Protein AF-A0A8S4R1W9-F1 (afdb_monomer)

Radius of gyration: 18.05 Å; Cα contacts (8 Å, |Δi|>4): 70; chains: 1; bounding box: 45×48×35 Å

Nearest PDB structures (foldseek):
  7zgc-assembly1_A  TM=6.767E-01  e=2.671E-01  Saccharomyces cerevisiae S288C
  4tlg-assembly1_A  TM=7.460E-01  e=4.416E-01  Homo sapiens
  4tlg-assembly2_B  TM=7.612E-01  e=8.813E-01  Homo sapiens
  7y11-assembly1_A  TM=5.720E-01  e=6.437E-01  Arabidopsis thaliana
  1olm-assembly2_C  TM=5.605E-01  e=1.133E+00  Homo sapiens

Sequence (108 aa):
MLYPNNFKVRDSKHKINECELILERGECHPPRMDDAFLLCFLRARRSIPARAHRLMVRYCNFREQNPHLWSEVSWYGLRRLGNVFEGVLFDRPDVGRLIICRIGETKL

InterPro domains:
  IPR036273 CRAL/TRIO, N-terminal domain superfamily [SSF46938] (21-70)

Foldseek 3Di:
DDDDPPPPPDDPVVLVVLLVLLPVVVLADQPDSDSVVLVVLCVVVVNDSVNSSVVRNVVRVVCVVCVVVPVPDDPVVVVVCCVQWVDWDDQDPPPGIDIDGDPPPDPD

pLDDT: mean 75.52, std 16.46, range [30.47, 94.31]

Organism: NCBI:txid348720

Mean predicted aligned error: 10.99 Å

Secondary structure (DSSP, 8-state):
-----------HHHHHHHHHHHHTT-S---S---HHHHHHHHHHTTT-HHHHHHHHHHHHHHHHH-GGGTTT--HHHHHGGGGTEEEEEEEETTTEEEEEE-TTS---

Solvent-accessible surface area (backbone atoms only — not comparable to full-atom values): 6873 Å² total; per-residue (Å²): 139,85,81,84,82,80,71,76,81,74,58,74,74,61,52,55,55,48,51,49,65,39,56,74,70,70,82,61,83,68,97,67,82,50,68,75,62,50,48,50,40,25,62,78,41,77,66,35,42,75,58,16,32,57,49,49,42,52,50,45,53,51,44,73,77,39,45,82,78,63,77,72,70,48,68,73,64,56,57,71,42,54,81,34,34,82,45,73,50,74,77,37,98,89,77,43,73,46,75,49,75,47,80,88,76,65,82,128

Structure (mmCIF, N/CA/C/O backbone):
data_AF-A0A8S4R1W9-F1
#
_entry.id   AF-A0A8S4R1W9-F1
#
loop_
_atom_site.group_PDB
_atom_site.id
_atom_site.type_symbol
_atom_site.label_atom_id
_atom_site.label_alt_id
_atom_site.label_comp_id
_atom_site.label_asym_id
_atom_site.label_entity_id
_atom_site.label_seq_id
_atom_site.pdbx_PDB_ins_code
_atom_site.Cartn_x
_atom_site.Cartn_y
_atom_site.Cartn_z
_atom_site.occupancy
_atom_site.B_iso_or_equiv
_atom_site.auth_seq_id
_atom_site.auth_comp_id
_atom_site.auth_asym_id
_atom_site.auth_atom_id
_atom_site.pdbx_PDB_model_num
ATOM 1 N N . MET A 1 1 ? -5.741 -33.670 -4.085 1.00 30.47 1 MET A N 1
ATOM 2 C CA . MET A 1 1 ? -5.179 -33.177 -5.361 1.00 30.47 1 MET A CA 1
ATOM 3 C C . MET A 1 1 ? -4.207 -32.056 -5.040 1.00 30.47 1 MET A C 1
ATOM 5 O O . MET A 1 1 ? -4.626 -31.052 -4.482 1.00 30.47 1 MET A O 1
ATOM 9 N N . LEU A 1 2 ? -2.915 -32.277 -5.283 1.00 34.19 2 LEU A N 1
ATOM 10 C CA . LEU A 1 2 ? -1.849 -31.301 -5.054 1.00 34.19 2 LEU A CA 1
ATOM 11 C C . LEU A 1 2 ? -1.668 -30.497 -6.346 1.00 34.19 2 LEU A C 1
ATOM 13 O O . LEU A 1 2 ? -1.357 -31.079 -7.383 1.00 34.19 2 LEU A O 1
ATOM 17 N N . TYR A 1 3 ? -1.897 -29.185 -6.306 1.00 32.91 3 TYR A N 1
ATOM 18 C CA . TYR A 1 3 ? -1.595 -28.313 -7.441 1.00 32.91 3 TYR A CA 1
ATOM 19 C C . TYR A 1 3 ? -0.069 -28.166 -7.581 1.00 32.91 3 TYR A C 1
ATOM 21 O O . TYR A 1 3 ? 0.601 -27.892 -6.580 1.00 32.91 3 TYR A O 1
ATOM 29 N N . PRO A 1 4 ? 0.510 -28.331 -8.783 1.00 39.81 4 PRO A N 1
ATOM 30 C CA . PRO A 1 4 ? 1.940 -28.146 -8.983 1.00 39.81 4 PRO A CA 1
ATOM 31 C C . PRO A 1 4 ? 2.296 -26.655 -8.885 1.00 39.81 4 PRO A C 1
ATOM 33 O O . PRO A 1 4 ? 1.898 -25.838 -9.717 1.00 39.81 4 PRO A O 1
ATOM 36 N N . ASN A 1 5 ? 3.062 -26.302 -7.848 1.00 36.38 5 ASN A N 1
ATOM 37 C CA . ASN A 1 5 ? 3.648 -24.977 -7.642 1.00 36.38 5 ASN A CA 1
ATOM 38 C C . ASN A 1 5 ? 4.707 -24.689 -8.721 1.00 36.38 5 ASN A C 1
ATOM 40 O O . ASN A 1 5 ? 5.900 -24.893 -8.519 1.00 36.38 5 ASN A O 1
ATOM 44 N N . ASN A 1 6 ? 4.279 -24.158 -9.865 1.00 33.09 6 ASN A N 1
ATOM 45 C CA . ASN A 1 6 ? 5.168 -23.669 -10.923 1.00 33.09 6 ASN A CA 1
ATOM 46 C C . ASN A 1 6 ? 5.682 -22.242 -10.653 1.00 33.09 6 ASN A C 1
ATOM 48 O O . ASN A 1 6 ? 5.761 -21.413 -11.561 1.00 33.09 6 ASN A O 1
ATOM 52 N N . PHE A 1 7 ? 6.069 -21.931 -9.412 1.00 37.56 7 PHE A N 1
ATOM 53 C CA . PHE A 1 7 ? 6.800 -20.696 -9.137 1.00 37.56 7 PHE A CA 1
ATOM 54 C C . PHE A 1 7 ? 8.293 -20.964 -9.335 1.00 37.56 7 PHE A C 1
ATOM 56 O O . PHE A 1 7 ? 9.009 -21.297 -8.393 1.00 37.56 7 PHE A O 1
ATOM 63 N N . LYS A 1 8 ? 8.766 -20.856 -10.588 1.00 40.28 8 LYS A N 1
ATOM 64 C CA . LYS A 1 8 ? 10.206 -20.831 -10.889 1.00 40.28 8 LYS A CA 1
ATOM 65 C C . LYS A 1 8 ? 10.849 -19.771 -9.996 1.00 40.28 8 LYS A C 1
ATOM 67 O O . LYS A 1 8 ? 10.581 -18.577 -10.150 1.00 40.28 8 LYS A O 1
ATOM 72 N N . VAL A 1 9 ? 11.684 -20.213 -9.060 1.00 43.41 9 VAL A N 1
ATOM 73 C CA . VAL A 1 9 ? 12.500 -19.351 -8.207 1.00 43.41 9 VAL A CA 1
ATOM 74 C C . VAL A 1 9 ? 13.499 -18.641 -9.120 1.00 43.41 9 VAL A C 1
ATOM 76 O O . VAL A 1 9 ? 14.566 -19.160 -9.413 1.00 43.41 9 VAL A O 1
ATOM 79 N N . ARG A 1 10 ? 13.111 -17.475 -9.653 1.00 48.94 10 ARG A N 1
ATOM 80 C CA . ARG A 1 10 ? 14.021 -16.593 -10.393 1.00 48.94 10 ARG A CA 1
ATOM 81 C C . ARG A 1 10 ? 15.108 -16.101 -9.438 1.00 48.94 10 ARG A C 1
ATOM 83 O O . ARG A 1 10 ? 14.787 -15.558 -8.370 1.00 48.94 10 ARG A O 1
ATOM 90 N N . ASP A 1 11 ? 16.348 -16.330 -9.857 1.00 49.91 11 ASP A N 1
ATOM 91 C CA . ASP A 1 11 ? 17.606 -16.119 -9.146 1.00 49.91 11 ASP A CA 1
ATOM 92 C C . ASP A 1 11 ? 17.684 -14.821 -8.340 1.00 49.91 11 ASP A C 1
ATOM 94 O O . ASP A 1 11 ? 17.331 -13.734 -8.802 1.00 49.91 11 ASP A O 1
ATOM 98 N N . SER A 1 12 ? 18.219 -14.938 -7.126 1.00 51.91 12 SER A N 1
ATOM 99 C CA . SER A 1 12 ? 18.391 -13.847 -6.161 1.00 51.91 12 SER A CA 1
ATOM 100 C C . SER A 1 12 ? 19.282 -12.712 -6.679 1.00 51.91 12 SER A C 1
ATOM 102 O O . SER A 1 12 ? 19.059 -11.561 -6.323 1.00 51.91 12 SER A O 1
ATOM 104 N N . LYS A 1 13 ? 20.241 -13.005 -7.570 1.00 52.72 13 LYS A N 1
ATOM 105 C CA . LYS A 1 13 ? 21.150 -11.997 -8.148 1.00 52.72 13 LYS A CA 1
ATOM 106 C C . LYS A 1 13 ? 20.470 -11.056 -9.147 1.00 52.72 13 LYS A C 1
ATOM 108 O O . LYS A 1 13 ? 20.860 -9.901 -9.247 1.00 52.72 13 LYS A O 1
ATOM 113 N N . HIS A 1 14 ? 19.448 -11.521 -9.866 1.00 56.09 14 HIS A N 1
ATOM 114 C CA . HIS A 1 14 ? 18.744 -10.688 -10.849 1.00 56.09 14 HIS A CA 1
ATOM 115 C C . HIS A 1 14 ? 17.846 -9.642 -10.166 1.00 56.09 14 HIS A C 1
ATOM 117 O O . HIS A 1 14 ? 17.698 -8.527 -10.652 1.00 56.09 14 HIS A O 1
ATOM 123 N N . LYS A 1 15 ? 17.311 -9.982 -8.985 1.00 55.06 15 LYS A N 1
ATOM 124 C CA . LYS A 1 15 ? 16.427 -9.112 -8.193 1.00 55.06 15 LYS A CA 1
ATOM 125 C C . LYS A 1 15 ? 17.136 -7.891 -7.604 1.00 55.06 15 LYS A C 1
ATOM 127 O O . LYS A 1 15 ? 16.512 -6.844 -7.517 1.00 55.06 15 LYS A O 1
ATOM 132 N N . ILE A 1 16 ? 18.411 -8.021 -7.226 1.00 58.34 16 ILE A N 1
ATOM 133 C CA . ILE A 1 16 ? 19.201 -6.910 -6.665 1.00 58.34 16 ILE A CA 1
ATOM 134 C C . ILE A 1 16 ? 19.380 -5.804 -7.720 1.00 58.34 16 ILE A C 1
ATOM 136 O O . ILE A 1 16 ? 19.109 -4.643 -7.439 1.00 58.34 16 ILE A O 1
ATOM 140 N N . ASN A 1 17 ? 19.692 -6.179 -8.966 1.00 61.88 17 ASN A N 1
ATOM 141 C CA . ASN A 1 17 ? 19.804 -5.237 -10.087 1.00 61.88 17 ASN A CA 1
ATOM 142 C C . ASN A 1 17 ? 18.443 -4.584 -10.430 1.00 61.88 17 ASN A C 1
ATOM 144 O O . ASN A 1 17 ? 18.349 -3.378 -10.632 1.00 61.88 17 ASN A O 1
ATOM 148 N N . GLU A 1 18 ? 17.342 -5.349 -10.408 1.00 61.28 18 GLU A N 1
ATOM 149 C CA . GLU A 1 18 ? 15.994 -4.791 -10.622 1.00 61.28 18 GLU A CA 1
ATOM 150 C C . GLU A 1 18 ? 15.599 -3.732 -9.573 1.00 61.28 18 GLU A C 1
ATOM 152 O O . GLU A 1 18 ? 14.889 -2.779 -9.906 1.00 61.28 18 GLU A O 1
ATOM 157 N N . CYS A 1 19 ? 16.036 -3.898 -8.320 1.00 63.91 19 CYS A N 1
ATOM 158 C CA . CYS A 1 19 ? 15.825 -2.928 -7.245 1.00 63.91 19 CYS A CA 1
ATOM 159 C C . CYS A 1 19 ? 16.620 -1.634 -7.480 1.00 63.91 19 CYS A C 1
ATOM 161 O O . CYS A 1 19 ? 16.057 -0.551 -7.320 1.00 63.91 19 CYS A O 1
ATOM 163 N N . GLU A 1 20 ? 17.878 -1.734 -7.917 1.00 68.31 20 GLU A N 1
ATOM 164 C CA . GLU A 1 20 ? 18.713 -0.576 -8.276 1.00 68.31 20 GLU A CA 1
ATOM 165 C C . GLU A 1 20 ? 18.080 0.237 -9.417 1.00 68.31 20 GLU A C 1
ATOM 167 O O . GLU A 1 20 ? 17.899 1.447 -9.284 1.00 68.31 20 GLU A O 1
ATOM 172 N N . LEU A 1 21 ? 17.575 -0.425 -10.465 1.00 66.25 21 LEU A N 1
ATOM 173 C CA . LEU A 1 21 ? 16.907 0.232 -11.603 1.00 66.25 21 LEU A CA 1
ATOM 174 C C . LEU A 1 21 ? 15.629 1.003 -11.228 1.00 66.25 21 LEU A C 1
ATOM 176 O O . LEU A 1 21 ? 15.188 1.890 -11.967 1.00 66.25 21 LEU A O 1
ATOM 180 N N . ILE A 1 22 ? 14.982 0.643 -10.116 1.00 68.25 22 ILE A N 1
ATOM 181 C CA . ILE A 1 22 ? 13.832 1.388 -9.589 1.00 68.25 22 ILE A CA 1
ATOM 182 C C . ILE A 1 22 ? 14.299 2.644 -8.849 1.00 68.25 22 ILE A C 1
ATOM 184 O O . ILE A 1 22 ? 13.601 3.650 -8.886 1.00 68.25 22 ILE A O 1
ATOM 188 N N . LEU A 1 23 ? 15.452 2.612 -8.191 1.00 68.06 23 LEU A N 1
ATOM 189 C CA . LEU A 1 23 ? 15.948 3.718 -7.371 1.00 68.06 23 LEU A CA 1
ATOM 190 C C . LEU A 1 23 ? 16.694 4.778 -8.193 1.00 68.06 23 LEU A C 1
ATOM 192 O O . LEU A 1 23 ? 16.570 5.967 -7.908 1.00 68.06 23 LEU A O 1
ATOM 196 N N . GLU A 1 24 ? 17.406 4.371 -9.246 1.00 64.31 24 GLU A N 1
ATOM 197 C CA . GLU A 1 24 ? 18.280 5.238 -10.057 1.00 64.31 24 GLU A CA 1
ATOM 198 C C . GLU A 1 24 ? 17.573 6.409 -10.759 1.00 64.31 24 GLU A C 1
ATOM 200 O O . GLU A 1 24 ? 18.223 7.340 -11.227 1.00 64.31 24 GLU A O 1
ATOM 205 N N . ARG A 1 25 ? 16.238 6.407 -10.829 1.00 66.56 25 ARG A N 1
ATOM 206 C CA . ARG A 1 25 ? 15.476 7.471 -11.495 1.00 66.56 25 ARG A CA 1
ATOM 207 C C . ARG A 1 25 ? 15.322 8.750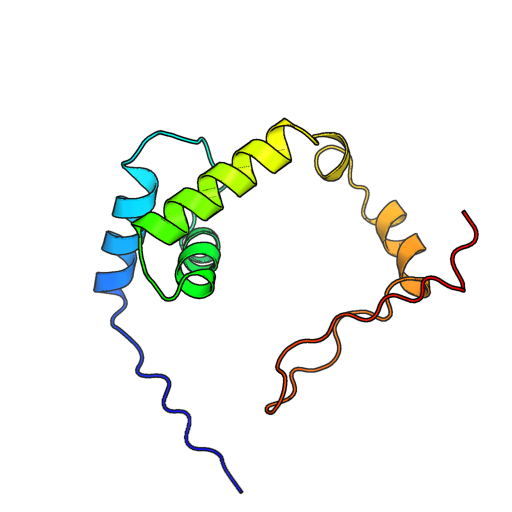 -10.667 1.00 66.56 25 ARG A C 1
ATOM 209 O O . ARG A 1 25 ? 14.969 9.769 -11.244 1.00 66.56 25 ARG A O 1
ATOM 216 N N . GLY A 1 26 ? 15.571 8.722 -9.354 1.00 66.69 26 GLY A N 1
ATOM 217 C CA . GLY A 1 26 ? 15.611 9.925 -8.502 1.00 66.69 26 GLY A CA 1
ATOM 218 C C . GLY A 1 26 ? 14.304 10.733 -8.386 1.00 66.69 26 GLY A C 1
ATOM 219 O O . GLY A 1 26 ? 14.300 11.797 -7.777 1.00 66.69 26 GLY A O 1
ATOM 220 N N . GLU A 1 27 ? 13.187 10.254 -8.944 1.00 75.75 27 GLU A N 1
ATOM 221 C CA . GLU A 1 27 ? 11.906 10.982 -8.984 1.00 75.75 27 GLU A CA 1
ATOM 222 C C . GLU A 1 27 ? 11.138 10.957 -7.647 1.00 75.75 27 GLU A C 1
ATOM 224 O O . GLU A 1 27 ? 10.149 11.671 -7.498 1.00 75.75 27 GLU A O 1
ATOM 229 N N . CYS A 1 28 ? 11.536 10.127 -6.676 1.00 76.56 28 CYS A N 1
ATOM 230 C CA . CYS A 1 28 ? 10.885 10.075 -5.365 1.00 76.56 28 CYS A CA 1
ATOM 231 C C . CYS A 1 28 ? 11.834 9.617 -4.251 1.00 76.56 28 CYS A C 1
ATOM 233 O O . CYS A 1 28 ? 12.796 8.895 -4.509 1.00 76.56 28 CYS A O 1
ATOM 235 N N . HIS A 1 29 ? 11.507 9.985 -3.008 1.00 81.38 29 HIS A N 1
ATOM 236 C CA . HIS A 1 29 ? 12.258 9.619 -1.804 1.00 81.38 29 HIS A CA 1
ATOM 237 C C . HIS A 1 29 ? 11.449 8.617 -0.969 1.00 81.38 29 HIS A C 1
ATOM 239 O O . HIS A 1 29 ? 10.683 9.016 -0.086 1.00 81.38 29 HIS A O 1
ATOM 245 N N . PRO A 1 30 ? 11.534 7.307 -1.266 1.00 83.69 30 PRO A N 1
ATOM 246 C CA . PRO A 1 30 ? 10.779 6.319 -0.520 1.00 83.69 30 PRO A CA 1
ATOM 247 C C . PRO A 1 30 ? 11.267 6.257 0.939 1.00 83.69 30 PRO A C 1
ATOM 249 O O . PRO A 1 30 ? 12.465 6.313 1.205 1.00 83.69 30 PRO A O 1
ATOM 252 N N . PRO A 1 31 ? 10.356 6.075 1.908 1.00 83.69 31 PRO A N 1
ATOM 253 C CA . PRO A 1 31 ? 10.692 6.063 3.335 1.00 83.69 31 PRO A CA 1
ATOM 254 C C . PRO A 1 31 ? 11.442 4.797 3.769 1.00 83.69 31 PRO A C 1
ATOM 256 O O . PRO A 1 31 ? 11.932 4.716 4.891 1.00 83.69 31 PRO A O 1
ATOM 259 N N . ARG A 1 32 ? 11.472 3.780 2.904 1.00 85.00 32 ARG A N 1
ATOM 260 C CA . A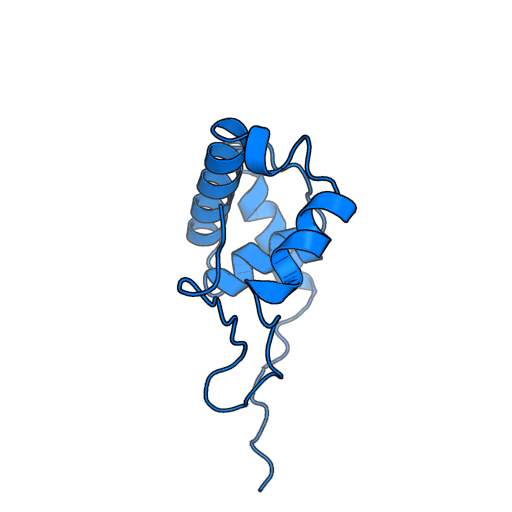RG A 1 32 ? 12.178 2.514 3.081 1.00 85.00 32 ARG A CA 1
ATOM 261 C C . ARG A 1 32 ? 12.753 2.074 1.742 1.00 85.00 32 ARG A C 1
ATOM 263 O O . ARG A 1 32 ? 12.150 2.323 0.703 1.00 85.00 32 ARG A O 1
ATOM 270 N N . MET A 1 33 ? 13.891 1.394 1.788 1.00 83.62 33 MET A N 1
ATOM 271 C CA . MET A 1 33 ? 14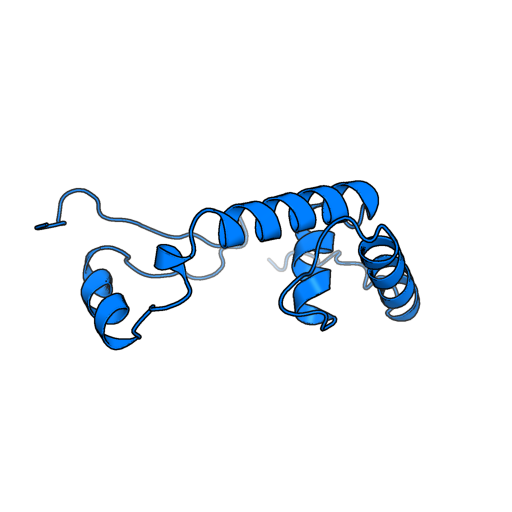.601 0.893 0.606 1.00 83.62 33 MET A CA 1
ATOM 272 C C . MET A 1 33 ? 15.089 -0.553 0.774 1.00 83.62 33 MET A C 1
ATOM 274 O O . MET A 1 33 ? 15.910 -1.020 -0.004 1.00 83.62 33 MET A O 1
ATOM 278 N N . ASP A 1 34 ? 14.606 -1.275 1.785 1.00 86.25 34 ASP A N 1
ATOM 279 C CA . ASP A 1 34 ? 14.945 -2.687 1.952 1.00 86.25 34 ASP A CA 1
ATOM 280 C C . ASP A 1 34 ? 14.335 -3.561 0.845 1.00 86.25 34 ASP A C 1
ATOM 282 O O . ASP A 1 34 ? 13.264 -3.265 0.306 1.00 86.25 34 ASP A O 1
ATOM 286 N N . ASP A 1 35 ? 14.984 -4.689 0.555 1.00 84.62 35 ASP A N 1
ATOM 287 C CA . ASP A 1 35 ? 14.569 -5.613 -0.504 1.00 84.62 35 ASP A CA 1
ATOM 288 C C . ASP A 1 35 ? 13.108 -6.049 -0.373 1.00 84.62 35 ASP A C 1
ATOM 290 O O . ASP A 1 35 ? 12.388 -6.131 -1.367 1.00 84.62 35 ASP A O 1
ATOM 294 N N . ALA A 1 36 ? 12.630 -6.318 0.846 1.00 87.06 36 ALA A N 1
ATOM 295 C CA . ALA A 1 36 ? 11.253 -6.753 1.062 1.00 87.06 36 ALA A CA 1
ATOM 296 C C . ALA A 1 36 ? 10.243 -5.661 0.674 1.00 87.06 36 ALA A C 1
ATOM 298 O O . ALA A 1 36 ? 9.205 -5.965 0.074 1.00 87.06 36 ALA A O 1
ATOM 299 N N . PHE A 1 37 ? 10.560 -4.398 0.963 1.00 88.38 37 PHE A N 1
ATOM 300 C CA . PHE A 1 37 ? 9.774 -3.247 0.537 1.00 88.38 37 PHE A CA 1
ATOM 301 C C . PHE A 1 37 ? 9.777 -3.098 -0.991 1.00 88.38 37 PHE A C 1
ATOM 303 O O . PHE A 1 37 ? 8.706 -3.069 -1.601 1.00 88.38 37 PHE A O 1
ATOM 310 N N . LEU A 1 38 ? 10.949 -3.098 -1.633 1.00 87.31 38 LEU A N 1
ATOM 311 C CA . LEU A 1 38 ? 11.072 -2.920 -3.089 1.00 87.31 38 LEU A CA 1
ATOM 312 C C . LEU A 1 38 ? 10.438 -4.074 -3.882 1.00 87.31 38 LEU A C 1
ATOM 314 O O . LEU A 1 38 ? 9.729 -3.857 -4.873 1.00 87.31 38 LEU A O 1
ATOM 318 N N . LEU A 1 39 ? 10.589 -5.308 -3.396 1.00 89.31 39 LEU A N 1
ATOM 319 C CA . LEU A 1 39 ? 9.984 -6.492 -4.002 1.00 89.31 39 LEU A CA 1
ATOM 320 C C . LEU A 1 39 ? 8.455 -6.428 -4.033 1.00 89.31 39 LEU A C 1
ATOM 322 O O . LEU A 1 39 ? 7.856 -7.028 -4.928 1.00 89.31 39 LEU A O 1
ATOM 326 N N . CYS A 1 40 ? 7.799 -5.707 -3.116 1.00 89.88 40 CYS A N 1
ATOM 327 C CA . CYS A 1 40 ? 6.347 -5.515 -3.174 1.00 89.88 40 CYS A CA 1
ATOM 328 C C . CYS A 1 40 ? 5.930 -4.786 -4.462 1.00 89.88 40 CYS A C 1
ATOM 330 O O . CYS A 1 40 ? 4.988 -5.214 -5.135 1.00 89.88 40 CYS A O 1
ATOM 332 N N . PHE A 1 41 ? 6.664 -3.742 -4.855 1.00 90.38 41 PHE A N 1
ATOM 333 C CA . PHE A 1 41 ? 6.382 -2.963 -6.065 1.00 90.38 41 PHE A CA 1
ATOM 334 C C . PHE A 1 41 ? 6.679 -3.759 -7.336 1.00 90.38 41 PHE A C 1
ATOM 336 O O . PHE A 1 41 ? 5.866 -3.766 -8.266 1.00 90.38 41 PHE A O 1
ATOM 343 N N . LEU A 1 42 ? 7.802 -4.485 -7.353 1.00 89.88 42 LEU A N 1
ATOM 344 C CA . LEU A 1 42 ? 8.160 -5.382 -8.454 1.00 89.88 42 LEU A CA 1
ATOM 345 C C . LEU A 1 42 ? 7.107 -6.478 -8.641 1.00 89.88 42 LEU A C 1
ATOM 347 O O . LEU A 1 42 ? 6.569 -6.631 -9.739 1.00 89.88 42 LEU A O 1
ATOM 351 N N . ARG A 1 43 ? 6.729 -7.192 -7.572 1.00 90.31 43 ARG A N 1
ATOM 352 C CA . ARG A 1 43 ? 5.704 -8.252 -7.620 1.00 90.31 43 ARG A CA 1
ATOM 353 C C . ARG A 1 43 ? 4.356 -7.717 -8.093 1.00 90.31 43 ARG A C 1
ATOM 355 O O . ARG A 1 43 ? 3.750 -8.304 -8.988 1.00 90.31 43 ARG A O 1
ATOM 362 N N . ALA A 1 44 ? 3.931 -6.558 -7.588 1.00 90.50 44 ALA A N 1
ATOM 363 C CA . ALA A 1 44 ? 2.687 -5.907 -8.002 1.00 90.50 44 ALA A CA 1
ATOM 364 C C . ALA A 1 44 ? 2.670 -5.496 -9.489 1.00 90.50 44 ALA A C 1
ATOM 366 O O . ALA A 1 44 ? 1.607 -5.192 -10.041 1.00 90.50 44 ALA A O 1
ATOM 367 N N . ARG A 1 45 ? 3.832 -5.446 -10.152 1.00 93.06 45 ARG A N 1
ATOM 368 C CA . ARG A 1 45 ? 3.989 -5.037 -11.556 1.00 93.06 45 ARG A CA 1
ATOM 369 C C . ARG A 1 45 ? 4.711 -6.076 -12.416 1.00 93.06 45 ARG A C 1
ATOM 371 O O . ARG A 1 45 ? 5.232 -5.718 -13.470 1.00 93.06 45 ARG A O 1
ATOM 378 N N . ARG A 1 46 ? 4.665 -7.356 -12.019 1.00 89.44 46 ARG A N 1
ATOM 379 C CA . ARG A 1 46 ? 5.228 -8.500 -12.767 1.00 89.44 46 ARG A CA 1
ATOM 380 C C . ARG A 1 46 ? 6.733 -8.355 -13.067 1.00 89.44 46 ARG A C 1
ATOM 382 O O . ARG A 1 46 ? 7.175 -8.746 -14.141 1.00 89.44 46 ARG A O 1
ATOM 389 N N . SER A 1 47 ? 7.493 -7.773 -12.138 1.00 87.44 47 SER A N 1
ATOM 390 C CA . SER A 1 47 ? 8.934 -7.497 -12.268 1.00 87.44 47 SER A CA 1
ATOM 391 C C . SER A 1 47 ? 9.296 -6.646 -13.491 1.00 87.44 47 SER A C 1
ATOM 393 O O . SER A 1 47 ? 10.279 -6.904 -14.170 1.00 87.44 47 SER A O 1
ATOM 395 N N . ILE A 1 48 ? 8.484 -5.630 -13.804 1.00 88.56 48 ILE A N 1
ATOM 396 C CA . ILE A 1 48 ? 8.809 -4.627 -14.830 1.00 88.56 48 ILE A CA 1
ATOM 397 C C . ILE A 1 48 ? 9.292 -3.350 -14.117 1.00 88.56 48 ILE A C 1
ATOM 399 O O . ILE A 1 48 ? 8.435 -2.611 -13.609 1.00 88.56 48 ILE A O 1
ATOM 403 N N . PRO A 1 49 ? 10.608 -3.041 -14.100 1.00 87.38 49 PRO A N 1
ATOM 404 C CA . PRO A 1 49 ? 11.173 -1.953 -13.292 1.00 87.38 49 PRO A CA 1
ATOM 405 C C . PRO A 1 49 ? 10.515 -0.593 -13.544 1.00 87.38 49 PRO A C 1
ATOM 407 O O . PRO A 1 49 ? 10.047 0.051 -12.613 1.00 87.38 49 PRO A O 1
ATOM 410 N N . ALA A 1 50 ? 10.324 -0.198 -14.808 1.00 87.06 50 ALA A N 1
ATOM 411 C CA . ALA A 1 50 ? 9.698 1.087 -15.143 1.00 87.06 50 ALA A CA 1
ATOM 412 C C . ALA A 1 50 ? 8.255 1.232 -14.609 1.00 87.06 50 ALA A C 1
ATOM 414 O O . ALA A 1 50 ? 7.822 2.320 -14.224 1.00 87.06 50 ALA A O 1
ATOM 415 N N . ARG A 1 51 ? 7.482 0.136 -14.571 1.00 89.94 51 ARG A N 1
ATOM 416 C CA . ARG A 1 51 ? 6.108 0.147 -14.036 1.00 89.94 51 ARG A CA 1
ATOM 417 C C . ARG A 1 51 ? 6.096 0.131 -12.511 1.00 89.94 51 ARG A C 1
ATOM 419 O O . ARG A 1 51 ? 5.214 0.755 -11.922 1.00 89.94 51 ARG A O 1
ATOM 426 N N . ALA A 1 52 ? 7.034 -0.590 -11.900 1.00 91.06 52 ALA A N 1
ATOM 427 C CA . ALA A 1 52 ? 7.228 -0.623 -10.455 1.00 91.06 52 ALA A CA 1
ATOM 428 C C . ALA A 1 52 ? 7.664 0.752 -9.933 1.00 91.06 52 ALA A C 1
ATOM 430 O O . ALA A 1 52 ? 7.028 1.272 -9.021 1.00 91.06 52 ALA A O 1
ATOM 431 N N . HIS A 1 53 ? 8.621 1.399 -10.601 1.00 89.25 53 HIS A N 1
ATOM 432 C CA . HIS A 1 53 ? 9.035 2.769 -10.309 1.00 89.25 53 HIS A CA 1
ATOM 433 C C . HIS A 1 53 ? 7.859 3.749 -10.359 1.00 89.25 53 HIS A C 1
ATOM 435 O O . HIS A 1 53 ? 7.589 4.449 -9.390 1.00 89.25 53 HIS A O 1
ATOM 441 N N . ARG A 1 54 ? 7.059 3.730 -11.436 1.00 90.94 54 ARG A N 1
ATOM 442 C CA . ARG A 1 54 ? 5.870 4.594 -11.532 1.00 90.94 54 ARG A CA 1
ATOM 443 C C . ARG A 1 54 ? 4.855 4.345 -10.408 1.00 90.94 54 ARG A C 1
ATOM 445 O O . ARG A 1 54 ? 4.147 5.265 -10.007 1.00 90.94 54 ARG A O 1
ATOM 452 N N . LEU A 1 55 ? 4.730 3.106 -9.923 1.00 93.12 55 LEU A N 1
ATOM 453 C CA . LEU A 1 55 ? 3.891 2.799 -8.761 1.00 93.12 55 LEU A CA 1
ATOM 454 C C . LEU A 1 55 ? 4.492 3.374 -7.471 1.00 93.12 55 LEU A C 1
ATOM 456 O O . LEU A 1 55 ? 3.743 3.909 -6.661 1.00 93.12 55 LEU A O 1
ATOM 460 N N . MET A 1 56 ? 5.810 3.287 -7.306 1.00 90.88 56 MET A N 1
ATOM 461 C CA . MET A 1 56 ? 6.529 3.830 -6.154 1.00 90.88 56 MET A CA 1
ATOM 462 C C . MET A 1 56 ? 6.404 5.355 -6.077 1.00 90.88 56 MET A C 1
ATOM 464 O O . MET A 1 56 ? 6.001 5.862 -5.037 1.00 90.88 56 MET A O 1
ATOM 468 N N . VAL A 1 57 ? 6.600 6.072 -7.188 1.00 90.81 57 VAL A N 1
ATOM 469 C CA . VAL A 1 57 ? 6.387 7.531 -7.253 1.00 90.81 57 VAL A CA 1
ATOM 470 C C . VAL A 1 57 ? 4.965 7.896 -6.819 1.00 90.81 57 VAL A C 1
ATOM 472 O O . VAL A 1 57 ? 4.769 8.755 -5.967 1.00 90.81 57 VAL A O 1
ATOM 475 N N . ARG A 1 58 ? 3.947 7.189 -7.331 1.00 92.81 58 ARG A N 1
ATOM 476 C CA . ARG A 1 58 ? 2.548 7.417 -6.920 1.00 92.81 58 ARG A CA 1
ATOM 477 C C . ARG A 1 58 ? 2.316 7.139 -5.437 1.00 92.81 58 ARG A C 1
ATOM 479 O O . ARG A 1 58 ? 1.542 7.854 -4.812 1.00 92.81 58 ARG A O 1
ATOM 486 N N . TYR A 1 59 ? 2.954 6.107 -4.892 1.00 93.12 59 TYR A N 1
ATOM 487 C CA . TYR A 1 59 ? 2.884 5.784 -3.471 1.00 93.12 59 TYR A CA 1
ATOM 488 C C . TYR A 1 59 ? 3.499 6.895 -2.609 1.00 93.12 59 TYR A C 1
ATOM 490 O O . TYR A 1 59 ? 2.869 7.316 -1.641 1.00 93.12 59 TYR A O 1
ATOM 498 N N . CYS A 1 60 ? 4.679 7.403 -2.977 1.00 91.12 60 CYS A N 1
ATOM 499 C CA . CYS A 1 60 ? 5.326 8.515 -2.279 1.00 91.12 60 CYS A CA 1
ATOM 500 C C . CYS A 1 60 ? 4.464 9.784 -2.344 1.00 91.12 60 CYS A C 1
ATOM 502 O O . CYS A 1 60 ? 4.114 10.323 -1.298 1.00 91.12 60 CYS A O 1
ATOM 504 N N . ASN A 1 61 ? 3.989 10.164 -3.536 1.00 92.62 61 ASN A N 1
ATOM 505 C CA . ASN A 1 61 ? 3.112 11.327 -3.709 1.00 92.62 61 ASN A CA 1
ATOM 506 C C . ASN A 1 61 ? 1.819 11.202 -2.888 1.00 92.62 61 ASN A C 1
ATOM 508 O O . ASN A 1 61 ? 1.387 12.160 -2.257 1.00 92.62 61 ASN A O 1
ATOM 512 N N . PHE A 1 62 ? 1.202 10.014 -2.858 1.00 94.12 62 PHE A N 1
ATOM 513 C CA . PHE A 1 62 ? 0.002 9.772 -2.054 1.00 94.12 62 PHE A CA 1
ATOM 514 C C . PHE A 1 62 ? 0.266 9.973 -0.557 1.00 94.12 62 PHE A C 1
ATOM 516 O O . PHE A 1 62 ? -0.571 10.545 0.142 1.00 94.12 62 PHE A O 1
ATOM 523 N N . ARG A 1 63 ? 1.429 9.530 -0.064 1.00 92.50 63 ARG A N 1
ATOM 524 C CA . ARG A 1 63 ? 1.829 9.722 1.334 1.00 92.50 63 ARG A CA 1
ATOM 525 C C . ARG A 1 63 ? 2.097 11.184 1.661 1.00 92.50 63 ARG A C 1
ATOM 527 O O . ARG A 1 63 ? 1.629 11.643 2.698 1.00 92.50 63 ARG A O 1
ATOM 534 N N . GLU A 1 64 ? 2.813 11.897 0.800 1.00 91.19 64 GLU A N 1
ATOM 535 C CA . GLU A 1 64 ? 3.102 13.326 0.976 1.00 91.19 64 GLU A CA 1
ATOM 536 C C . GLU A 1 64 ? 1.822 14.167 0.986 1.00 91.19 64 GLU A C 1
ATOM 538 O O . GLU A 1 64 ? 1.682 15.067 1.807 1.00 91.19 64 GLU A O 1
ATOM 543 N N . GLN A 1 65 ? 0.853 13.833 0.129 1.00 94.31 65 GLN A N 1
ATOM 544 C CA . GLN A 1 65 ? -0.437 14.526 0.057 1.00 94.31 65 GLN A CA 1
ATOM 545 C C . GLN A 1 65 ? -1.367 14.209 1.236 1.00 94.31 65 GLN A C 1
ATOM 547 O O . GLN A 1 65 ? -2.253 15.000 1.545 1.00 94.31 65 GLN A O 1
ATOM 552 N N . ASN A 1 66 ? -1.190 13.060 1.897 1.00 93.81 66 ASN A N 1
ATOM 553 C CA . ASN A 1 66 ? -2.087 12.588 2.954 1.00 93.81 66 ASN A CA 1
ATOM 554 C C . ASN A 1 66 ? -1.317 12.186 4.224 1.00 93.81 66 ASN A C 1
ATOM 556 O O . ASN A 1 66 ? -1.392 11.024 4.639 1.00 93.81 66 ASN A O 1
ATOM 560 N N . PRO A 1 67 ? -0.587 13.116 4.873 1.00 91.56 67 PRO A N 1
ATOM 561 C CA . PRO A 1 67 ? 0.190 12.807 6.073 1.00 91.56 67 PRO A CA 1
ATOM 562 C C . PRO A 1 67 ? -0.694 12.264 7.203 1.00 91.56 67 PRO A C 1
ATOM 564 O O . PRO A 1 67 ? -0.344 11.266 7.828 1.00 91.56 67 PRO A O 1
ATOM 567 N N . HIS A 1 68 ? -1.898 12.821 7.366 1.00 88.81 68 HIS A N 1
ATOM 568 C CA . HIS A 1 68 ? -2.877 12.427 8.386 1.00 88.81 68 HIS A CA 1
ATOM 569 C C . HIS A 1 68 ? -3.269 10.935 8.362 1.00 88.81 68 HIS A C 1
ATOM 571 O O . HIS A 1 68 ? -3.719 10.408 9.375 1.00 88.81 68 HIS A O 1
ATOM 577 N N . LEU A 1 69 ? -3.092 10.234 7.233 1.00 87.25 69 LEU A N 1
ATOM 578 C CA . LEU A 1 69 ? -3.407 8.806 7.118 1.00 87.25 69 LEU A CA 1
ATOM 579 C C . LEU A 1 69 ? -2.320 7.887 7.686 1.00 87.25 69 LEU A C 1
ATOM 581 O O . LEU A 1 69 ? -2.581 6.699 7.864 1.00 87.25 69 LEU A O 1
ATOM 585 N N . TRP A 1 70 ? -1.099 8.383 7.913 1.00 86.12 70 TRP A N 1
ATOM 586 C CA . TRP A 1 70 ? 0.031 7.534 8.305 1.00 86.12 70 TRP A CA 1
ATOM 587 C C . TRP A 1 70 ? 0.950 8.124 9.381 1.00 86.12 70 TRP A C 1
ATOM 589 O O . TRP A 1 70 ? 1.608 7.343 10.064 1.00 86.12 70 TRP A O 1
ATOM 599 N N . SER A 1 71 ? 1.021 9.449 9.559 1.00 85.12 71 SER A N 1
ATOM 600 C CA . SER A 1 71 ? 1.947 10.083 10.513 1.00 85.12 71 SER A CA 1
ATOM 601 C C . SER A 1 71 ? 1.503 9.949 11.971 1.00 85.12 71 SER A C 1
ATOM 603 O O . SER A 1 71 ? 2.345 9.825 12.853 1.00 85.12 71 SER A O 1
ATOM 605 N N . GLU A 1 72 ? 0.193 9.924 12.227 1.00 83.94 72 GLU A N 1
ATOM 606 C CA . GLU A 1 72 ? -0.393 9.917 13.580 1.00 83.94 72 GLU A CA 1
ATOM 607 C C . GLU A 1 72 ? -1.292 8.696 13.827 1.00 83.94 72 GLU A C 1
ATOM 609 O O . GLU A 1 72 ? -2.293 8.737 14.545 1.00 83.94 72 GLU A O 1
ATOM 614 N N . VAL A 1 73 ? -0.949 7.564 13.213 1.00 83.38 73 VAL A N 1
ATOM 615 C CA . VAL A 1 73 ? -1.743 6.341 13.345 1.00 83.38 73 VAL A CA 1
ATOM 616 C C . VAL A 1 73 ? -1.452 5.659 14.681 1.00 83.38 73 VAL A C 1
ATOM 618 O O . VAL A 1 73 ? -0.426 5.007 14.865 1.00 83.38 73 VAL A O 1
ATOM 621 N N . SER A 1 74 ? -2.398 5.764 15.615 1.00 84.25 74 SER A N 1
ATOM 622 C CA . SER A 1 74 ? -2.371 5.014 16.873 1.00 84.25 74 SER A CA 1
ATOM 623 C C . SER A 1 74 ? -2.940 3.607 16.692 1.00 84.25 74 SER A C 1
ATOM 625 O O . SER A 1 74 ? -4.078 3.434 16.246 1.00 84.25 74 SER A O 1
ATOM 627 N N . TRP A 1 75 ? -2.189 2.593 17.131 1.00 79.06 75 TRP A N 1
ATOM 628 C CA . TRP A 1 75 ? -2.659 1.204 17.182 1.00 79.06 75 TRP A CA 1
ATOM 629 C C . TRP A 1 75 ? -3.980 1.058 17.954 1.00 79.06 75 TRP A C 1
ATOM 631 O O . TRP A 1 75 ? -4.883 0.341 17.523 1.00 79.06 75 TRP A O 1
ATOM 641 N N . TYR A 1 76 ? -4.133 1.787 19.063 1.00 84.00 76 TYR A N 1
ATOM 642 C CA . TYR A 1 76 ? -5.369 1.784 19.848 1.00 84.00 76 TYR A CA 1
ATOM 643 C C . TYR A 1 76 ? -6.559 2.326 19.049 1.00 84.00 76 TYR A C 1
ATOM 645 O O . TYR A 1 76 ? -7.667 1.805 19.164 1.00 84.00 76 TYR A O 1
ATOM 653 N N . GLY A 1 77 ? -6.324 3.334 18.203 1.00 80.62 77 GLY A N 1
ATOM 654 C CA . GLY A 1 77 ? -7.328 3.873 17.291 1.00 80.62 77 GLY A CA 1
ATOM 655 C C . GLY A 1 77 ? -7.756 2.851 16.241 1.00 80.62 77 GLY A C 1
ATOM 656 O O . GLY A 1 77 ? -8.953 2.653 16.047 1.00 80.62 77 GLY A O 1
ATOM 657 N N . LEU A 1 78 ? -6.790 2.149 15.640 1.00 81.75 78 LEU A N 1
ATOM 658 C CA . LEU A 1 78 ? -7.051 1.099 14.652 1.00 81.75 78 LEU A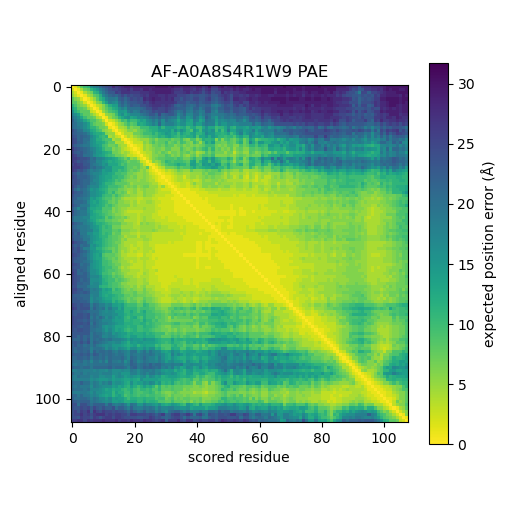 CA 1
ATOM 659 C C . LEU A 1 78 ? -7.789 -0.105 15.242 1.00 81.75 78 LEU A C 1
ATOM 661 O O . LEU A 1 78 ? -8.647 -0.672 14.573 1.00 81.75 78 LEU A O 1
ATOM 665 N N . ARG A 1 79 ? -7.524 -0.477 16.502 1.00 83.50 79 ARG A N 1
ATOM 666 C CA . ARG A 1 79 ? -8.233 -1.584 17.166 1.00 83.50 79 ARG A CA 1
ATOM 667 C C . ARG A 1 79 ? -9.746 -1.351 17.232 1.00 83.50 79 ARG A C 1
ATOM 669 O O . ARG A 1 79 ? -10.507 -2.313 17.164 1.00 83.50 79 ARG A O 1
ATOM 676 N N . ARG A 1 80 ? -10.188 -0.089 17.311 1.00 81.38 80 ARG A N 1
ATOM 677 C CA . ARG A 1 80 ? -11.617 0.267 17.274 1.00 81.38 80 ARG A CA 1
ATOM 678 C C . ARG A 1 80 ? -12.278 -0.039 15.932 1.00 81.38 80 ARG A C 1
ATOM 680 O O . ARG A 1 80 ? -13.489 -0.167 15.908 1.00 81.38 80 ARG A O 1
ATOM 687 N N . LEU A 1 81 ? -11.507 -0.190 14.853 1.00 79.31 81 LEU A N 1
ATOM 688 C CA . LEU A 1 81 ? -12.009 -0.568 13.529 1.00 79.31 81 LEU A CA 1
ATOM 689 C C . LEU A 1 81 ? -12.183 -2.087 13.363 1.00 79.31 81 LEU A C 1
ATOM 691 O O . LEU A 1 81 ? -12.604 -2.530 12.298 1.00 79.31 81 LEU A O 1
ATOM 695 N N . GLY A 1 82 ? -11.861 -2.898 14.378 1.00 76.88 82 GLY A N 1
ATOM 696 C CA . GLY A 1 82 ? -11.943 -4.362 14.292 1.00 76.88 82 GLY A CA 1
ATOM 697 C C . GLY A 1 82 ? -13.363 -4.919 14.130 1.00 76.88 82 GLY A C 1
ATOM 698 O O . GLY A 1 82 ? -13.524 -6.063 13.728 1.00 76.88 82 GLY A O 1
ATOM 699 N N . ASN A 1 83 ? -14.397 -4.127 14.421 1.00 76.62 83 ASN A N 1
ATOM 700 C CA . ASN A 1 83 ? -15.789 -4.457 14.098 1.00 76.62 83 ASN A CA 1
ATOM 701 C C . ASN A 1 83 ? -16.171 -4.084 12.652 1.00 76.62 83 ASN A C 1
ATOM 703 O O . ASN A 1 83 ? -17.111 -4.652 12.105 1.00 76.62 83 ASN A O 1
ATOM 707 N N . VAL A 1 84 ? -15.447 -3.146 12.034 1.00 80.69 84 VAL A N 1
ATOM 708 C CA . VAL A 1 84 ? -15.669 -2.694 10.652 1.00 80.69 84 VAL A CA 1
ATOM 709 C C . VAL A 1 84 ? -14.946 -3.604 9.668 1.00 80.69 84 VAL A C 1
ATOM 711 O O . VAL A 1 84 ? -15.516 -4.012 8.659 1.00 80.69 84 VAL A O 1
ATOM 714 N N . PHE A 1 85 ? -13.692 -3.944 9.960 1.00 78.81 85 PHE A N 1
ATOM 715 C CA . PHE A 1 85 ? -12.905 -4.862 9.149 1.00 78.81 85 PHE A CA 1
ATOM 716 C C . PHE A 1 85 ? -12.846 -6.219 9.835 1.00 78.81 85 PHE A C 1
ATOM 718 O O . PHE A 1 85 ? -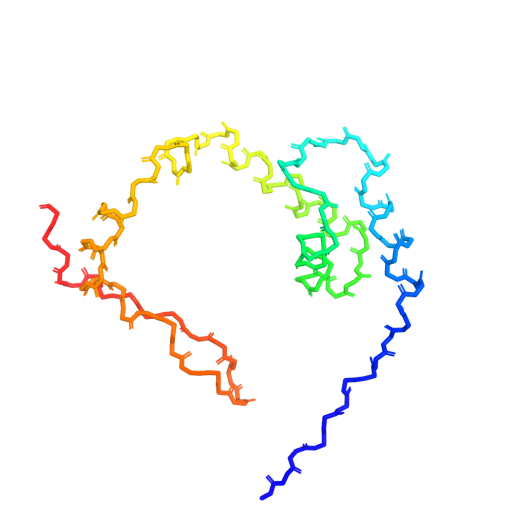12.229 -6.361 10.886 1.00 78.81 85 PHE A O 1
ATOM 725 N N . GLU A 1 86 ? -13.416 -7.236 9.194 1.00 71.88 86 GLU A N 1
ATOM 726 C CA . GLU A 1 86 ? -13.421 -8.624 9.688 1.00 71.88 86 GLU A CA 1
ATOM 727 C C . GLU A 1 86 ? -12.024 -9.281 9.620 1.00 71.88 86 GLU A C 1
ATOM 729 O O . GLU A 1 86 ? -11.827 -10.433 10.000 1.00 71.88 86 GLU A O 1
ATOM 734 N N . GLY A 1 87 ? -11.027 -8.517 9.167 1.00 69.69 87 GLY A N 1
ATOM 735 C CA . GLY A 1 87 ? -9.641 -8.929 9.018 1.00 69.69 87 GLY A CA 1
ATOM 736 C C . GLY A 1 87 ? -9.326 -9.434 7.613 1.00 69.69 87 GLY A C 1
ATOM 737 O O . GLY A 1 87 ? -10.072 -9.223 6.653 1.00 69.69 87 GLY A O 1
ATOM 738 N N . VAL A 1 88 ? -8.161 -10.071 7.497 1.00 67.56 88 VAL A N 1
ATOM 739 C CA . VAL A 1 88 ? -7.721 -10.744 6.272 1.00 67.56 88 VAL A CA 1
ATOM 740 C C . VAL A 1 88 ? -8.137 -12.206 6.388 1.00 67.56 88 VAL A C 1
ATOM 742 O O . VAL A 1 88 ? -7.628 -12.917 7.255 1.00 67.56 88 VAL A O 1
ATOM 745 N N . LEU A 1 89 ? -9.062 -12.653 5.537 1.00 67.88 89 LEU A N 1
ATOM 746 C CA . LEU A 1 89 ? -9.429 -14.068 5.486 1.00 67.88 89 LEU A CA 1
ATOM 747 C C . LEU A 1 89 ? -8.256 -14.909 4.971 1.00 67.88 89 LEU A C 1
ATOM 749 O O . LEU A 1 89 ? -7.395 -14.418 4.234 1.00 67.88 89 LEU A O 1
ATOM 753 N N . PHE A 1 90 ? -8.244 -16.186 5.363 1.00 64.44 90 PHE A N 1
ATOM 754 C CA . PHE A 1 90 ? -7.213 -17.145 4.973 1.00 64.44 90 PHE A CA 1
ATOM 755 C C . PHE A 1 90 ? -6.998 -17.176 3.456 1.00 64.44 90 PHE A C 1
ATOM 757 O O . PHE A 1 90 ? -7.944 -17.050 2.677 1.00 64.44 90 PHE A O 1
ATOM 764 N N . ASP A 1 91 ? -5.738 -17.363 3.059 1.00 68.25 91 ASP A N 1
ATOM 765 C CA . ASP A 1 91 ? -5.332 -17.443 1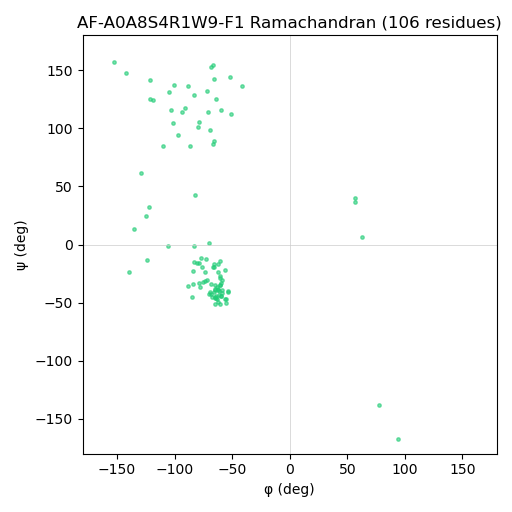.658 1.00 68.25 91 ASP A CA 1
ATOM 766 C C . ASP A 1 91 ? -6.068 -18.612 0.989 1.00 68.25 91 ASP A C 1
ATOM 768 O O . ASP A 1 91 ? -5.899 -19.768 1.390 1.00 68.25 91 ASP A O 1
ATOM 772 N N . ARG A 1 92 ? -6.923 -18.320 0.004 1.00 71.50 92 ARG A N 1
ATOM 773 C CA . ARG A 1 92 ? -7.612 -19.363 -0.761 1.00 71.50 92 ARG A CA 1
ATOM 774 C C . ARG A 1 92 ? -6.916 -19.565 -2.109 1.00 71.50 92 ARG A C 1
ATOM 776 O O . ARG A 1 92 ? -6.587 -18.581 -2.768 1.00 71.50 92 ARG A O 1
ATOM 783 N N . PRO A 1 93 ? -6.715 -20.811 -2.569 1.00 70.88 93 PRO A N 1
ATOM 784 C CA . PRO A 1 93 ? -5.967 -21.086 -3.798 1.00 70.88 93 PRO A CA 1
ATOM 785 C C . PRO A 1 93 ? -6.653 -20.577 -5.079 1.00 70.88 93 PRO A C 1
ATOM 787 O O . PRO A 1 93 ? -5.994 -20.436 -6.104 1.00 70.88 93 PRO A O 1
ATOM 790 N N . ASP A 1 94 ? -7.958 -20.309 -5.033 1.00 81.06 94 ASP A N 1
ATOM 791 C CA . ASP A 1 94 ? -8.785 -19.851 -6.153 1.00 81.06 94 ASP A CA 1
ATOM 792 C C . ASP A 1 94 ? -8.811 -18.321 -6.313 1.00 81.06 94 ASP A C 1
ATOM 794 O O . ASP A 1 94 ? -8.836 -17.822 -7.435 1.00 81.06 94 ASP A O 1
ATOM 798 N N . VAL A 1 95 ? -8.793 -17.569 -5.207 1.00 79.00 95 VAL A N 1
ATOM 799 C CA . VAL A 1 95 ? -8.954 -16.098 -5.213 1.00 79.00 95 VAL A CA 1
ATOM 800 C C . VAL A 1 95 ? -7.815 -15.330 -4.539 1.00 79.00 95 VAL A C 1
ATOM 802 O O . VAL A 1 95 ? -7.717 -14.114 -4.701 1.00 79.00 95 VAL A O 1
ATOM 805 N N . GLY A 1 96 ? -6.951 -16.010 -3.787 1.00 81.88 96 GLY A N 1
ATOM 806 C CA . GLY A 1 96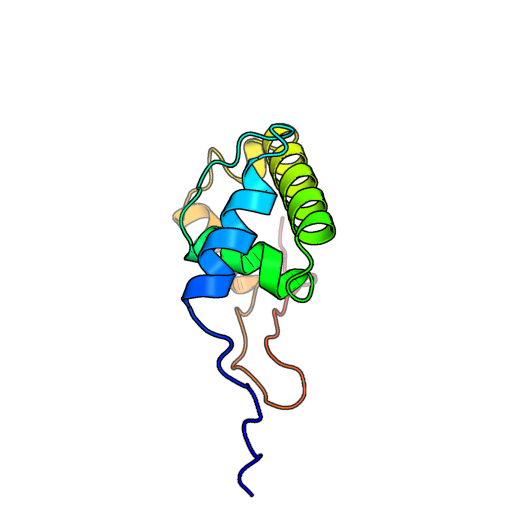 ? -5.910 -15.403 -2.962 1.00 81.88 96 GLY A CA 1
ATOM 807 C C . GLY A 1 96 ? -6.451 -14.811 -1.656 1.00 81.88 96 GLY A C 1
ATOM 808 O O . GLY A 1 96 ? -7.299 -15.402 -0.983 1.00 81.88 96 GLY A O 1
ATOM 809 N N . ARG A 1 97 ? -5.947 -13.625 -1.292 1.00 81.62 97 ARG A N 1
ATOM 810 C CA . ARG A 1 97 ? -6.258 -12.925 -0.034 1.00 81.62 97 ARG A CA 1
ATOM 811 C C . ARG A 1 97 ? -7.488 -12.034 -0.175 1.00 81.62 97 ARG A C 1
ATOM 813 O O . ARG A 1 97 ? -7.585 -11.268 -1.131 1.00 81.62 97 ARG A O 1
ATOM 820 N N . LEU A 1 98 ? -8.368 -12.066 0.823 1.00 82.75 98 LEU A N 1
ATOM 821 C CA . LEU A 1 98 ? -9.584 -11.250 0.873 1.00 82.75 98 LEU A CA 1
ATOM 822 C C . LEU A 1 98 ? -9.594 -10.358 2.116 1.00 82.75 98 LEU A C 1
ATOM 824 O O . LEU A 1 98 ? -9.199 -10.789 3.198 1.00 82.75 98 LEU A O 1
ATOM 828 N N . ILE A 1 99 ? -10.082 -9.128 1.953 1.00 82.00 99 ILE A N 1
ATOM 829 C CA . ILE A 1 99 ? -10.351 -8.185 3.043 1.00 82.00 99 ILE A CA 1
ATOM 830 C C . ILE A 1 99 ? -11.847 -7.877 3.007 1.00 82.00 99 ILE A C 1
ATOM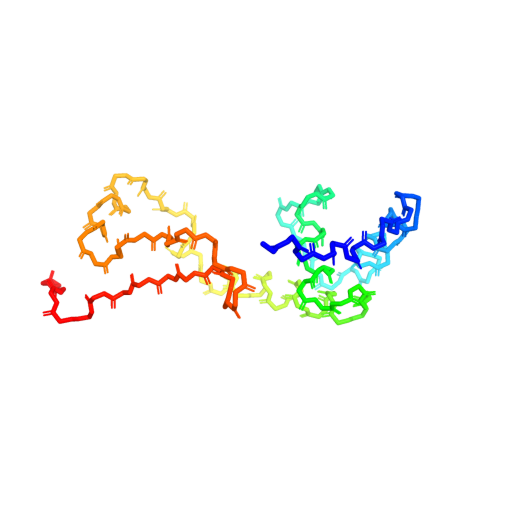 832 O O . ILE A 1 99 ? -12.352 -7.450 1.968 1.00 82.00 99 ILE A O 1
ATOM 836 N N . ILE A 1 100 ? -12.549 -8.092 4.121 1.00 83.56 100 ILE A N 1
ATOM 837 C CA . ILE A 1 100 ? -13.983 -7.797 4.247 1.00 83.56 100 ILE A CA 1
ATOM 838 C C . ILE A 1 100 ? -14.164 -6.525 5.074 1.00 83.56 100 ILE A C 1
ATOM 840 O O . ILE A 1 100 ? -13.587 -6.386 6.153 1.00 83.56 100 ILE A O 1
ATOM 844 N N . CYS A 1 101 ? -14.985 -5.608 4.560 1.00 84.19 101 CYS A N 1
ATOM 845 C CA . CYS A 1 101 ? -15.375 -4.367 5.221 1.00 84.19 101 CYS A CA 1
ATOM 846 C C . CYS A 1 101 ? -16.903 -4.320 5.370 1.00 84.19 101 CYS A C 1
ATOM 848 O O . CYS A 1 101 ? -17.627 -4.450 4.381 1.00 84.19 101 CYS A O 1
ATOM 850 N N . ARG A 1 102 ? -17.392 -4.124 6.597 1.00 80.75 102 ARG A N 1
ATOM 851 C CA . ARG A 1 102 ? -18.813 -4.010 6.946 1.00 80.75 102 ARG A CA 1
ATOM 852 C C . ARG A 1 102 ? -19.211 -2.539 7.038 1.00 80.75 102 ARG A C 1
ATOM 854 O O . ARG A 1 102 ? -19.086 -1.907 8.080 1.00 80.75 102 ARG A O 1
ATOM 861 N N . ILE A 1 103 ? -19.723 -2.001 5.935 1.00 78.38 103 ILE A N 1
ATOM 862 C CA . ILE A 1 103 ? -20.098 -0.579 5.816 1.00 78.38 103 ILE A CA 1
ATOM 863 C C . ILE A 1 103 ? -21.430 -0.264 6.541 1.00 78.38 103 ILE A C 1
ATOM 865 O O . ILE A 1 103 ? -21.704 0.883 6.879 1.00 78.38 103 ILE A O 1
ATOM 869 N N . GLY A 1 104 ? -22.262 -1.274 6.823 1.00 71.75 104 GLY A N 1
ATOM 870 C CA . GLY A 1 104 ? -23.577 -1.093 7.459 1.00 71.75 104 GLY A CA 1
ATOM 871 C C . GLY A 1 104 ? -23.569 -0.981 8.990 1.00 71.75 104 GLY A C 1
ATOM 872 O O . GLY A 1 104 ? -24.565 -0.558 9.567 1.00 71.75 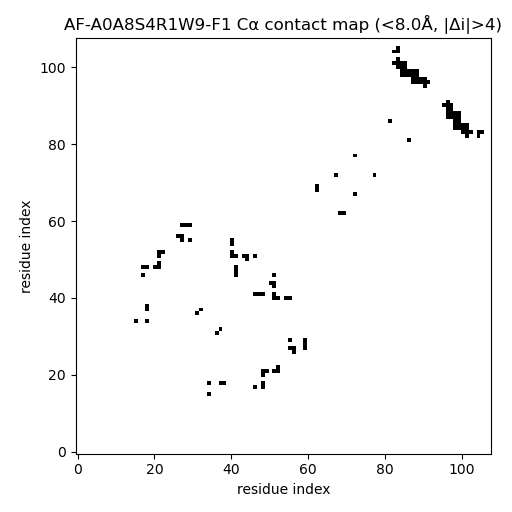104 GLY A O 1
ATOM 873 N N . GLU A 1 105 ? -22.469 -1.348 9.654 1.00 64.38 105 GLU A N 1
ATOM 874 C CA . GLU A 1 105 ? -22.361 -1.365 11.126 1.00 64.38 105 GLU A CA 1
ATOM 875 C C . GLU A 1 105 ? -21.512 -0.209 11.683 1.00 64.38 105 GLU A C 1
ATOM 877 O O . GLU A 1 105 ? -21.367 -0.056 12.898 1.00 64.38 105 GLU A O 1
ATOM 882 N N . THR A 1 106 ? -20.958 0.632 10.807 1.00 59.56 106 THR A N 1
ATOM 883 C CA . THR A 1 106 ? -20.185 1.817 11.188 1.00 59.56 106 THR A CA 1
ATOM 884 C C . THR A 1 106 ? -21.087 2.878 11.815 1.00 59.56 106 THR A C 1
ATOM 886 O O . THR A 1 106 ? -21.732 3.654 11.116 1.00 59.56 106 THR A O 1
ATOM 889 N N . LYS A 1 107 ? -21.110 2.941 13.151 1.00 58.97 107 LYS A N 1
ATOM 890 C CA . LYS A 1 107 ? -21.529 4.145 13.880 1.00 58.97 107 LYS A CA 1
ATOM 891 C C . LYS A 1 107 ? -20.344 5.116 13.878 1.00 58.97 107 LYS A C 1
ATOM 893 O O . LYS A 1 107 ? -19.376 4.873 14.597 1.00 58.97 107 LYS A O 1
ATOM 898 N N . LEU A 1 108 ? -20.392 6.117 12.996 1.00 56.06 108 LEU A N 1
ATOM 899 C CA . LEU A 1 108 ? -19.460 7.252 12.987 1.00 56.06 108 LEU A CA 1
ATOM 900 C C . LEU A 1 108 ? -19.687 8.147 14.209 1.00 56.06 108 LEU A C 1
ATOM 902 O O . LEU A 1 108 ? -20.869 8.325 14.582 1.00 56.06 108 LEU A O 1
#